Protein AF-R4MFI8-F1 (afdb_monomer_lite)

pLDDT: mean 97.41, std 1.0, range [93.44, 98.69]

Secondary structure (DSSP, 8-state):
-B-SEEE-TT-BPPTT--BSS-HHHHHHHSEE-TT--EEE-TT-B-

InterPro domains:
  IPR056818 Glucose-1-phosphate adenylyltransferase/Bifunctional protein GlmU-like, C-terminal hexapeptide [PF24894] (2-40)

Sequence (46 aa):
MVRHAILDKNVVVGPGEMVGVDLEKDRERFAISAGGVVAVGKGVWI

Organism: NCBI:txid1310114

Radius of gyration: 9.61 Å; chains: 1; bounding box: 21×20×19 Å

Structure (mmCIF, N/CA/C/O backbone):
data_AF-R4MFI8-F1
#
_entry.id   AF-R4MFI8-F1
#
loop_
_atom_site.group_PDB
_atom_site.id
_atom_site.type_symbol
_atom_site.label_atom_id
_atom_site.label_alt_id
_atom_site.label_comp_id
_atom_site.label_asym_id
_atom_site.label_entity_id
_atom_site.label_seq_id
_atom_site.pdbx_PDB_ins_code
_atom_site.Cartn_x
_atom_site.Cartn_y
_atom_site.Cartn_z
_atom_site.occupancy
_atom_site.B_iso_or_equiv
_atom_site.auth_seq_id
_atom_site.auth_comp_id
_atom_site.auth_asym_id
_atom_site.auth_atom_id
_atom_site.pdbx_PDB_model_num
ATOM 1 N N . MET A 1 1 ? -0.312 -7.510 -5.633 1.00 93.44 1 MET A N 1
ATOM 2 C CA . MET A 1 1 ? -1.677 -6.945 -5.682 1.00 93.44 1 MET A CA 1
ATOM 3 C C . MET A 1 1 ? -1.715 -5.677 -4.850 1.00 93.44 1 MET A C 1
ATOM 5 O O . MET A 1 1 ? -1.285 -5.700 -3.708 1.00 93.44 1 MET A O 1
ATOM 9 N N . VAL A 1 2 ? -2.230 -4.583 -5.404 1.00 97.19 2 VAL A N 1
ATOM 10 C CA . VAL A 1 2 ? -2.376 -3.308 -4.686 1.00 97.19 2 VAL A CA 1
ATOM 11 C C . VAL A 1 2 ? -3.861 -2.996 -4.573 1.00 97.19 2 VAL A C 1
ATOM 13 O O . VAL A 1 2 ? -4.578 -3.072 -5.572 1.00 97.19 2 VAL A O 1
ATOM 16 N N . ARG A 1 3 ? -4.333 -2.672 -3.370 1.00 97.69 3 ARG A N 1
ATOM 17 C CA . ARG A 1 3 ? -5.730 -2.331 -3.099 1.00 97.69 3 ARG A CA 1
ATOM 18 C C . ARG A 1 3 ? -5.789 -1.198 -2.084 1.00 97.69 3 ARG A C 1
ATOM 20 O O . ARG A 1 3 ? -4.993 -1.178 -1.167 1.00 97.69 3 ARG A O 1
ATOM 27 N N . HIS A 1 4 ? -6.726 -0.263 -2.257 1.00 97.94 4 HIS A N 1
ATOM 28 C CA . HIS A 1 4 ? -6.995 0.815 -1.289 1.00 97.94 4 HIS A CA 1
ATOM 29 C C . HIS A 1 4 ? -5.719 1.518 -0.779 1.00 97.94 4 HIS A C 1
ATOM 31 O O . HIS A 1 4 ? -5.529 1.722 0.418 1.00 97.94 4 HIS A O 1
ATOM 37 N N . ALA A 1 5 ? -4.813 1.847 -1.702 1.00 98.38 5 ALA A N 1
ATOM 38 C CA . ALA A 1 5 ? -3.491 2.376 -1.393 1.00 98.38 5 ALA A CA 1
ATOM 39 C C . ALA A 1 5 ? -3.104 3.524 -2.333 1.00 98.38 5 ALA A C 1
ATOM 41 O O . ALA A 1 5 ? -3.545 3.584 -3.482 1.00 98.38 5 ALA A O 1
ATOM 42 N N . ILE A 1 6 ? -2.249 4.412 -1.833 1.00 98.31 6 ILE A N 1
ATOM 43 C CA . ILE A 1 6 ? -1.594 5.493 -2.562 1.00 98.31 6 ILE A CA 1
ATOM 44 C C . ILE A 1 6 ? -0.116 5.129 -2.675 1.00 98.31 6 ILE A C 1
ATOM 46 O O . ILE A 1 6 ? 0.570 4.961 -1.665 1.00 98.31 6 ILE A O 1
ATOM 50 N N . LEU A 1 7 ? 0.370 5.028 -3.909 1.00 98.25 7 LEU A N 1
ATOM 51 C CA . LEU A 1 7 ? 1.786 4.849 -4.208 1.00 98.25 7 LEU A CA 1
ATOM 52 C C . LEU A 1 7 ? 2.326 6.167 -4.757 1.00 98.25 7 LEU A C 1
ATOM 54 O O . LEU A 1 7 ? 1.827 6.667 -5.767 1.00 98.25 7 LEU A O 1
ATOM 58 N N . ASP A 1 8 ? 3.316 6.743 -4.084 1.00 98.44 8 ASP A N 1
ATOM 59 C CA . ASP A 1 8 ? 3.958 7.965 -4.559 1.00 98.44 8 ASP A CA 1
ATOM 60 C C . ASP A 1 8 ? 4.860 7.672 -5.780 1.00 98.44 8 ASP A C 1
ATOM 62 O O . ASP A 1 8 ? 5.058 6.536 -6.225 1.00 98.44 8 ASP A O 1
ATOM 66 N N . LYS A 1 9 ? 5.401 8.727 -6.378 1.00 98.31 9 LYS A N 1
ATOM 67 C CA . LYS A 1 9 ? 6.200 8.689 -7.594 1.00 98.31 9 LYS A CA 1
ATOM 68 C C . LYS A 1 9 ? 7.353 7.690 -7.477 1.00 98.31 9 LYS A C 1
ATOM 70 O O . LYS A 1 9 ? 8.124 7.711 -6.518 1.00 98.31 9 LYS A O 1
ATOM 75 N N . ASN A 1 10 ? 7.518 6.888 -8.526 1.00 97.81 10 ASN A N 1
ATOM 76 C CA . ASN A 1 10 ? 8.587 5.898 -8.676 1.00 97.81 10 ASN A CA 1
ATOM 77 C C . ASN A 1 10 ? 8.593 4.792 -7.608 1.00 97.81 10 ASN A C 1
ATOM 79 O O . ASN A 1 10 ? 9.633 4.176 -7.398 1.00 97.81 10 ASN A O 1
ATOM 83 N N . VAL A 1 11 ? 7.465 4.531 -6.943 1.00 98.44 11 VAL A N 1
ATOM 84 C CA . VAL A 1 11 ? 7.310 3.281 -6.196 1.00 98.44 11 VAL A CA 1
ATOM 85 C C . VAL A 1 11 ? 7.285 2.121 -7.178 1.00 98.44 11 VAL A C 1
ATOM 87 O O . VAL A 1 11 ? 6.569 2.163 -8.181 1.00 98.44 11 VAL A O 1
ATOM 90 N N . VAL A 1 12 ? 8.042 1.075 -6.872 1.00 98.12 12 VAL A N 1
ATOM 91 C CA . VAL A 1 12 ? 7.996 -0.173 -7.625 1.00 98.12 12 VAL A CA 1
ATOM 92 C C . VAL A 1 12 ? 7.519 -1.280 -6.697 1.00 98.12 12 VAL A C 1
ATOM 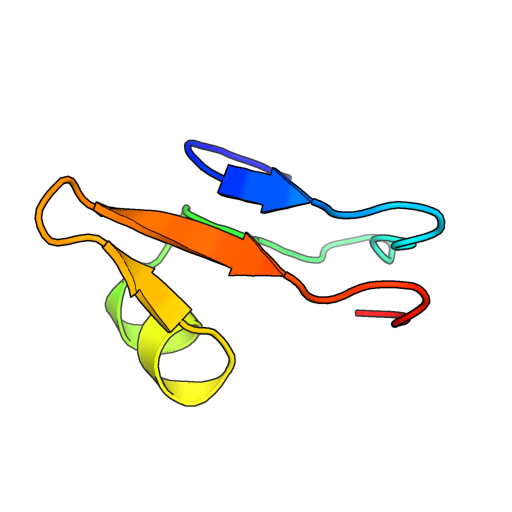94 O O . VAL A 1 12 ? 8.045 -1.452 -5.601 1.00 98.12 12 VAL A O 1
ATOM 97 N N . VAL A 1 13 ? 6.498 -2.007 -7.147 1.00 97.62 13 VAL A N 1
ATOM 98 C CA . VAL A 1 13 ? 5.888 -3.116 -6.409 1.00 97.62 13 VAL A CA 1
ATOM 99 C C . VAL A 1 13 ? 6.388 -4.421 -7.005 1.00 97.62 13 VAL A C 1
ATOM 101 O O . VAL A 1 13 ? 6.159 -4.694 -8.187 1.00 97.62 13 VAL A O 1
ATOM 104 N N . GLY A 1 14 ? 7.094 -5.201 -6.197 1.00 98.00 14 GLY A N 1
ATOM 105 C CA . GLY A 1 14 ? 7.656 -6.480 -6.579 1.00 98.00 14 GLY A CA 1
ATOM 106 C C . GLY A 1 14 ? 6.589 -7.531 -6.913 1.00 98.00 14 GLY A C 1
ATOM 107 O O . GLY A 1 14 ? 5.419 -7.419 -6.524 1.00 98.00 14 GLY A O 1
ATOM 108 N N . PRO A 1 15 ? 6.968 -8.592 -7.644 1.00 97.31 15 PRO A N 1
ATOM 109 C CA . PRO A 1 15 ? 6.094 -9.737 -7.857 1.00 97.31 15 PRO A CA 1
ATOM 110 C C . PRO A 1 15 ? 5.657 -10.353 -6.522 1.00 97.31 15 PRO A C 1
ATOM 112 O O . PRO A 1 15 ? 6.484 -10.646 -5.668 1.00 97.31 15 PRO A O 1
ATOM 115 N N . GLY A 1 16 ? 4.353 -10.583 -6.360 1.00 96.31 16 GLY A N 1
ATOM 116 C CA . GLY A 1 16 ? 3.792 -11.218 -5.161 1.00 96.31 16 GLY A CA 1
ATOM 117 C C . GLY A 1 16 ? 3.520 -10.276 -3.984 1.00 96.31 16 GLY A C 1
ATOM 118 O O . GLY A 1 16 ? 2.762 -10.661 -3.096 1.00 96.31 16 GLY A O 1
ATOM 119 N N . GLU A 1 17 ? 4.024 -9.039 -4.003 1.00 97.19 17 GLU A N 1
ATOM 120 C CA . GLU A 1 17 ? 3.763 -8.079 -2.926 1.00 97.19 17 GLU A CA 1
ATOM 121 C C . GLU A 1 17 ? 2.282 -7.742 -2.795 1.00 97.19 17 GLU A C 1
ATOM 123 O O . GLU A 1 17 ? 1.536 -7.677 -3.781 1.00 97.19 17 GLU A O 1
ATOM 128 N N . MET A 1 18 ? 1.856 -7.483 -1.562 1.00 97.69 18 MET A N 1
ATOM 129 C CA . MET A 1 18 ? 0.489 -7.102 -1.231 1.00 97.69 18 MET A CA 1
ATOM 130 C C . MET A 1 18 ? 0.499 -5.804 -0.432 1.00 97.69 18 MET A C 1
ATOM 132 O O . MET A 1 18 ? 1.193 -5.720 0.572 1.00 97.69 18 MET A O 1
ATOM 136 N N . VAL A 1 19 ? -0.276 -4.815 -0.886 1.00 98.00 19 VAL A N 1
ATOM 137 C CA . VAL A 1 19 ? -0.425 -3.511 -0.218 1.00 98.00 19 VAL A CA 1
ATOM 138 C C . VAL A 1 19 ? -1.904 -3.159 -0.125 1.00 98.00 19 VAL A C 1
ATOM 140 O O . VAL A 1 19 ? -2.613 -3.221 -1.135 1.00 98.00 19 VAL A O 1
ATOM 143 N N . GLY A 1 20 ? -2.353 -2.795 1.075 1.00 97.75 20 GLY A N 1
ATOM 144 C CA . GLY A 1 20 ? -3.742 -2.477 1.418 1.00 97.75 20 GLY A CA 1
ATOM 145 C C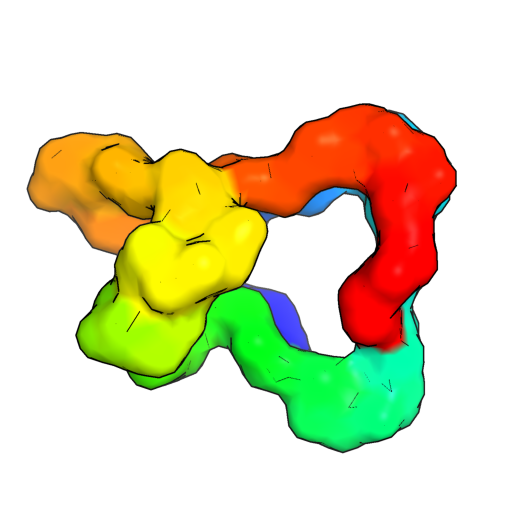 . GLY A 1 20 ? -4.692 -3.665 1.271 1.00 97.75 20 GLY A C 1
ATOM 146 O O . GLY A 1 20 ? -5.873 -3.515 0.945 1.00 97.75 20 GLY A O 1
ATOM 147 N N . VAL A 1 21 ? -4.154 -4.866 1.500 1.00 97.50 21 VAL A N 1
ATOM 148 C CA . VAL A 1 21 ? -4.903 -6.132 1.523 1.00 97.50 21 VAL A CA 1
ATOM 149 C C . VAL A 1 21 ? -5.028 -6.651 2.955 1.00 97.50 21 VAL A C 1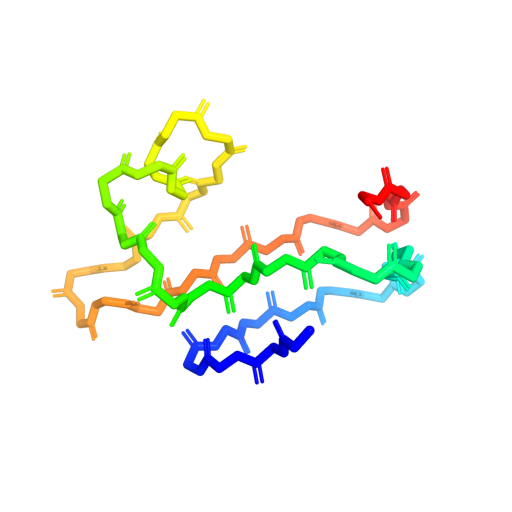
ATOM 151 O O . VAL A 1 21 ? -6.116 -7.063 3.349 1.00 97.50 21 VAL A O 1
ATOM 154 N N . ASP A 1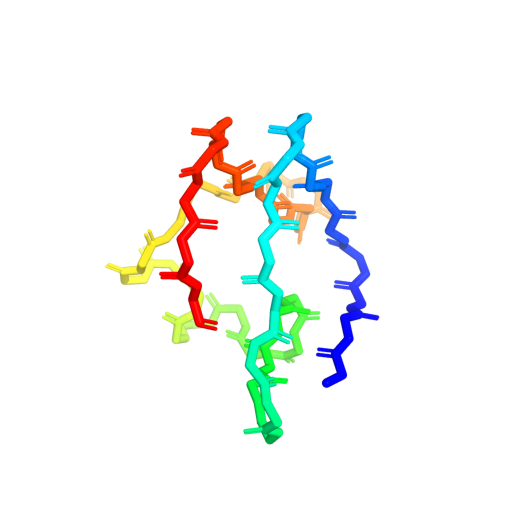 22 ? -3.943 -6.593 3.729 1.00 96.69 22 ASP A N 1
ATOM 155 C CA . ASP A 1 22 ? -3.879 -7.001 5.134 1.00 96.69 22 ASP A CA 1
ATOM 156 C C . ASP A 1 22 ? -3.400 -5.800 5.954 1.00 96.69 22 ASP A C 1
ATOM 158 O O .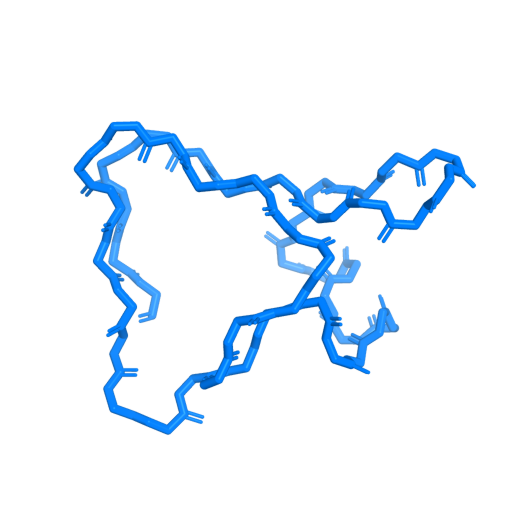 ASP A 1 22 ? -2.203 -5.542 6.068 1.00 96.69 22 ASP A O 1
ATOM 162 N N . LEU A 1 23 ? -4.356 -5.035 6.487 1.00 96.31 23 LEU A N 1
ATOM 163 C CA . LEU A 1 23 ? -4.056 -3.772 7.159 1.00 96.31 23 LEU A CA 1
ATOM 164 C C . LEU A 1 23 ? -3.216 -3.962 8.423 1.00 96.31 23 LEU A C 1
ATOM 166 O O . LEU A 1 23 ? -2.467 -3.057 8.768 1.00 96.31 23 LEU A O 1
ATOM 170 N N . GLU A 1 24 ? -3.308 -5.107 9.097 1.00 96.38 24 GLU A N 1
ATOM 171 C CA . GLU A 1 24 ? -2.493 -5.365 10.286 1.00 96.38 24 GLU A CA 1
ATOM 172 C C . GLU A 1 24 ? -1.021 -5.524 9.894 1.00 96.38 24 GLU A C 1
ATOM 174 O O . GLU A 1 24 ? -0.162 -4.867 10.476 1.00 96.38 24 GLU A O 1
ATOM 179 N N . LYS A 1 25 ? -0.732 -6.280 8.826 1.00 95.75 25 LYS A N 1
ATOM 180 C CA . LYS A 1 25 ? 0.634 -6.372 8.279 1.00 95.75 25 LYS A CA 1
ATOM 181 C C . LYS A 1 25 ? 1.113 -5.059 7.670 1.00 95.75 25 LYS A C 1
ATOM 183 O O . LYS A 1 25 ? 2.275 -4.689 7.820 1.00 95.75 25 LYS A O 1
ATOM 188 N N . ASP A 1 26 ? 0.231 -4.340 6.982 1.00 97.56 26 ASP A N 1
ATOM 189 C CA . ASP A 1 26 ? 0.584 -3.068 6.353 1.00 97.56 26 ASP A CA 1
ATOM 190 C C . ASP A 1 26 ? 0.920 -1.992 7.399 1.00 97.56 26 ASP A C 1
ATOM 192 O O . ASP A 1 26 ? 1.776 -1.149 7.135 1.00 97.56 26 ASP A O 1
ATOM 196 N N . ARG A 1 27 ? 0.323 -2.036 8.604 1.00 96.69 27 ARG A N 1
ATOM 197 C CA . ARG A 1 27 ? 0.636 -1.110 9.713 1.00 96.69 27 ARG A CA 1
ATOM 198 C C . ARG A 1 27 ? 2.071 -1.231 10.209 1.00 96.69 27 ARG A C 1
ATOM 200 O O . ARG A 1 27 ? 2.606 -0.253 10.722 1.00 96.69 27 ARG A O 1
ATOM 207 N N . GLU A 1 28 ? 2.687 -2.400 10.066 1.00 96.50 28 GLU A N 1
ATOM 208 C CA . GLU A 1 28 ? 4.085 -2.613 10.453 1.00 96.50 28 GLU A CA 1
ATOM 209 C C . GLU A 1 28 ? 5.061 -1.955 9.464 1.00 96.50 28 GLU A C 1
ATOM 211 O O . GLU A 1 28 ? 6.202 -1.662 9.820 1.00 96.50 28 GLU A O 1
ATOM 216 N N . ARG A 1 29 ? 4.620 -1.711 8.221 1.00 95.44 29 ARG A N 1
ATOM 217 C CA . ARG A 1 29 ? 5.473 -1.270 7.104 1.00 95.44 29 ARG A CA 1
ATOM 218 C C . ARG A 1 29 ? 5.183 0.155 6.634 1.00 95.44 29 ARG A C 1
ATOM 220 O O . ARG A 1 29 ? 6.095 0.835 6.164 1.00 95.44 29 ARG A O 1
ATOM 227 N N . PHE A 1 30 ? 3.933 0.605 6.718 1.00 97.31 30 PHE A N 1
ATOM 228 C CA . PHE A 1 30 ? 3.445 1.801 6.032 1.00 97.31 30 PHE A CA 1
ATOM 229 C C . PHE A 1 30 ? 2.505 2.640 6.900 1.00 97.31 30 PHE A C 1
ATOM 231 O O . PHE A 1 30 ? 1.894 2.172 7.861 1.00 97.31 30 PHE A O 1
ATOM 238 N N . ALA A 1 31 ? 2.339 3.906 6.516 1.00 97.69 31 ALA A N 1
ATOM 239 C CA . ALA A 1 31 ? 1.328 4.764 7.115 1.00 97.69 31 ALA A CA 1
ATOM 240 C C . ALA A 1 31 ? -0.062 4.388 6.582 1.00 97.69 31 ALA A C 1
ATOM 242 O O . ALA A 1 31 ? -0.243 4.221 5.375 1.00 97.69 31 ALA A O 1
ATOM 243 N N . ILE A 1 32 ? -1.055 4.308 7.470 1.00 98.19 32 ILE A N 1
ATOM 244 C CA . ILE A 1 32 ? -2.448 4.033 7.102 1.00 98.19 32 ILE A CA 1
ATOM 245 C C . ILE A 1 32 ? -3.342 5.154 7.621 1.00 98.19 32 ILE A C 1
ATOM 247 O O . ILE A 1 32 ? -3.289 5.511 8.800 1.00 98.19 32 ILE A O 1
ATOM 251 N N . SER A 1 33 ? -4.176 5.712 6.744 1.00 97.94 33 SER A N 1
ATOM 252 C CA . SER A 1 33 ? -5.157 6.729 7.127 1.00 97.94 33 SER A CA 1
ATOM 253 C C . SER A 1 33 ? -6.274 6.147 8.004 1.00 97.94 33 SER A C 1
ATOM 255 O O . SER A 1 33 ? -6.514 4.940 8.023 1.00 97.94 33 SER A O 1
ATOM 257 N N . ALA A 1 34 ? -7.034 7.006 8.689 1.00 96.75 34 ALA A N 1
ATOM 258 C CA . ALA A 1 34 ? -8.205 6.571 9.460 1.00 96.75 34 ALA A CA 1
ATOM 259 C C . ALA A 1 34 ? -9.260 5.845 8.596 1.00 96.75 34 ALA A C 1
ATOM 261 O O . ALA A 1 34 ? -9.973 4.980 9.091 1.00 96.75 34 ALA A O 1
ATOM 262 N N . GLY A 1 35 ? -9.329 6.161 7.295 1.00 96.94 35 GLY A N 1
ATOM 263 C CA . GLY A 1 35 ? -10.192 5.485 6.319 1.00 96.94 35 GLY A CA 1
ATOM 264 C C . GLY A 1 35 ? -9.593 4.206 5.717 1.00 96.94 35 GLY A C 1
ATOM 265 O O . GLY A 1 35 ? -10.122 3.695 4.730 1.00 96.94 35 GLY A O 1
ATOM 266 N N . GLY A 1 36 ? -8.470 3.717 6.253 1.00 97.12 36 GLY A N 1
ATOM 267 C CA . GLY A 1 36 ? -7.827 2.468 5.842 1.00 97.12 36 GLY A CA 1
ATOM 268 C C . GLY A 1 36 ? -6.919 2.569 4.616 1.00 97.12 36 GLY A C 1
ATOM 269 O O . GLY A 1 36 ? -6.456 1.539 4.142 1.00 97.12 36 GLY A O 1
ATOM 270 N N . VAL A 1 37 ? -6.659 3.770 4.086 1.00 98.31 37 VAL A N 1
ATOM 271 C CA . VAL A 1 37 ? -5.826 3.934 2.881 1.00 98.31 37 VAL A CA 1
ATOM 272 C C . VAL A 1 37 ? -4.349 3.820 3.243 1.00 98.31 37 VAL A C 1
ATOM 274 O O . VAL A 1 37 ? -3.870 4.602 4.066 1.00 98.31 37 VAL A O 1
ATOM 277 N N . VAL A 1 38 ? -3.632 2.891 2.611 1.00 98.69 38 VAL A N 1
ATOM 278 C CA . VAL A 1 38 ? -2.186 2.688 2.819 1.00 98.69 38 VAL A CA 1
ATOM 279 C C . VAL A 1 38 ? -1.380 3.679 1.979 1.00 98.69 38 VAL A C 1
ATOM 281 O O . VAL A 1 38 ? -1.665 3.841 0.797 1.00 98.69 38 VAL A O 1
ATOM 284 N N . ALA A 1 39 ? -0.370 4.335 2.552 1.00 98.50 39 ALA A N 1
ATOM 285 C C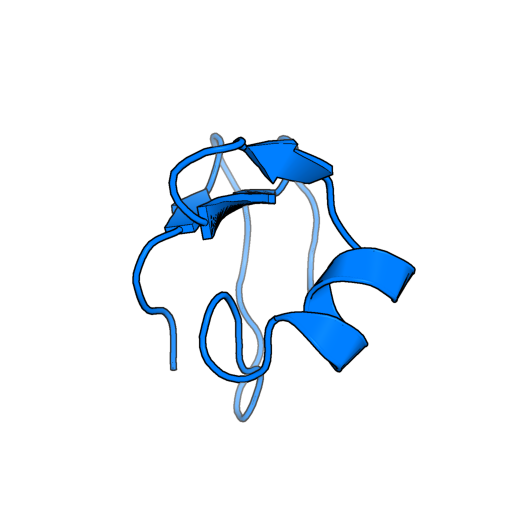A . ALA A 1 39 ? 0.507 5.268 1.845 1.00 98.50 39 ALA A CA 1
ATOM 286 C C . ALA A 1 39 ? 1.948 4.740 1.769 1.00 98.50 39 ALA A C 1
ATOM 288 O O . ALA A 1 39 ? 2.600 4.537 2.795 1.00 98.50 39 ALA A O 1
ATOM 289 N N . VAL A 1 40 ? 2.453 4.568 0.543 1.00 98.31 40 VAL A N 1
ATOM 290 C CA . VAL A 1 40 ? 3.833 4.152 0.259 1.00 98.31 40 VAL A CA 1
ATOM 291 C C . VAL A 1 40 ? 4.621 5.344 -0.278 1.00 98.31 40 VAL A C 1
ATOM 293 O O . VAL A 1 40 ? 4.225 5.974 -1.261 1.00 98.31 40 VAL A O 1
ATOM 296 N N . GLY A 1 41 ? 5.730 5.663 0.393 1.00 97.75 41 GLY A N 1
ATOM 297 C CA . GLY A 1 41 ? 6.549 6.840 0.101 1.00 97.75 41 GLY A CA 1
ATOM 298 C C . GLY A 1 41 ? 7.292 6.770 -1.235 1.00 97.75 41 GLY A C 1
ATOM 299 O O . GLY A 1 41 ? 7.472 5.711 -1.821 1.00 97.75 41 GLY A O 1
ATOM 300 N N . LYS A 1 42 ? 7.749 7.924 -1.719 1.00 98.00 42 LYS A N 1
ATOM 301 C CA . LYS A 1 42 ? 8.411 8.084 -3.020 1.00 98.00 42 LYS A CA 1
ATOM 302 C C . LYS A 1 42 ? 9.647 7.195 -3.197 1.00 98.00 42 LYS A C 1
ATOM 304 O O . LYS A 1 42 ? 10.521 7.168 -2.336 1.00 98.00 42 LYS A O 1
ATOM 309 N N . GLY A 1 43 ? 9.789 6.605 -4.386 1.00 97.62 43 GLY A N 1
ATOM 310 C CA . GLY A 1 43 ? 11.047 6.013 -4.856 1.00 97.62 43 GLY A CA 1
ATOM 311 C C . GLY A 1 43 ? 11.498 4.749 -4.125 1.00 97.62 43 GLY A C 1
ATOM 312 O O . GLY A 1 43 ? 12.674 4.403 -4.217 1.00 97.62 43 GLY A O 1
ATOM 313 N N . VAL A 1 44 ? 10.604 4.086 -3.389 1.00 97.25 44 VAL A N 1
ATOM 314 C CA . VAL A 1 44 ? 10.921 2.829 -2.704 1.00 97.25 44 VAL A CA 1
ATOM 315 C C . VAL A 1 44 ? 10.614 1.625 -3.586 1.00 97.25 44 VAL A C 1
ATOM 317 O O . VAL A 1 44 ? 9.711 1.654 -4.427 1.00 97.25 44 VAL A O 1
ATOM 320 N N . TRP A 1 45 ? 11.359 0.552 -3.351 1.00 97.88 45 TRP A N 1
ATOM 321 C CA . TRP A 1 45 ? 11.076 -0.766 -3.895 1.00 97.88 45 TRP A CA 1
ATOM 322 C C . TRP A 1 45 ? 10.533 -1.620 -2.761 1.00 97.88 45 TRP A C 1
ATOM 324 O O . TRP A 1 45 ? 11.198 -1.754 -1.731 1.00 97.88 45 TRP A O 1
ATOM 334 N N . ILE A 1 46 ? 9.323 -2.135 -2.938 1.00 95.50 46 ILE A N 1
ATOM 335 C CA . ILE A 1 46 ? 8.673 -3.017 -1.971 1.00 95.50 46 ILE A CA 1
ATOM 336 C C . ILE A 1 46 ? 8.443 -4.380 -2.578 1.00 95.50 46 ILE A C 1
ATOM 338 O O . ILE A 1 46 ? 8.227 -4.447 -3.813 1.00 95.50 46 ILE A O 1
#

Foldseek 3Di:
DEDLEDEDAQEAEDPPDYYLPDLVVLVVPFDADPVSYTYDDHNDYD